Protein AF-A0A843G892-F1 (afdb_monomer_lite)

Radius of gyration: 15.19 Å; chains: 1; bounding box: 37×30×35 Å

Secondary structure (DSSP, 8-state):
---TTSTTHHHHHHHHHHHHHHHHTSS-HHHHHHHHHHHHHHHHHTSS--HHHHHHHHHHHHHHHH-SS------HHHHHHHHHHHHH-

Structure (mmCIF, N/CA/C/O backbone):
data_AF-A0A843G892-F1
#
_entry.id   AF-A0A843G892-F1
#
loop_
_atom_site.group_PDB
_atom_site.id
_atom_site.type_symbol
_atom_site.label_atom_id
_atom_site.label_alt_id
_atom_site.label_comp_id
_atom_site.label_asym_id
_atom_site.label_entity_id
_atom_site.label_seq_id
_atom_site.pdbx_PDB_ins_code
_atom_site.Cartn_x
_atom_site.Cartn_y
_atom_site.Cartn_z
_atom_site.occupancy
_atom_site.B_iso_or_equiv
_atom_site.auth_seq_id
_atom_site.auth_comp_id
_atom_site.auth_asym_id
_atom_site.auth_atom_id
_atom_site.pdbx_PDB_model_num
ATOM 1 N N . MET A 1 1 ? 11.453 -16.061 -12.396 1.00 82.12 1 MET A N 1
ATOM 2 C CA . MET A 1 1 ? 11.849 -15.644 -11.033 1.00 82.12 1 MET A CA 1
ATOM 3 C C . MET A 1 1 ? 12.705 -14.391 -11.151 1.00 82.12 1 MET A C 1
ATOM 5 O O . MET A 1 1 ? 13.615 -14.390 -11.970 1.00 82.12 1 MET A O 1
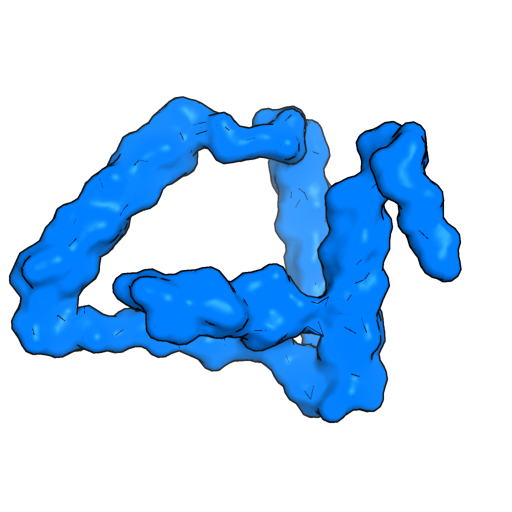ATOM 9 N N . ILE A 1 2 ? 12.383 -13.321 -10.418 1.00 91.25 2 ILE A N 1
ATOM 10 C CA . ILE A 1 2 ? 13.128 -12.050 -10.465 1.00 91.25 2 ILE A CA 1
ATOM 11 C C . ILE A 1 2 ? 14.302 -12.148 -9.472 1.00 91.25 2 ILE A C 1
ATOM 13 O O . ILE A 1 2 ? 14.058 -12.477 -8.310 1.00 91.25 2 ILE A O 1
ATOM 17 N N . PRO A 1 3 ? 15.561 -11.885 -9.870 1.00 94.88 3 PRO A N 1
ATOM 18 C CA . PRO A 1 3 ? 16.695 -11.931 -8.947 1.00 94.88 3 PRO A CA 1
ATOM 19 C C . PRO A 1 3 ? 16.562 -10.902 -7.817 1.00 94.88 3 PRO A C 1
ATOM 21 O O . PRO A 1 3 ? 16.279 -9.735 -8.083 1.00 94.88 3 PRO A O 1
ATOM 24 N N . LYS A 1 4 ? 16.843 -11.293 -6.565 1.00 94.50 4 LYS A N 1
ATOM 25 C CA . LYS A 1 4 ? 16.819 -10.368 -5.407 1.00 94.50 4 LYS A CA 1
ATOM 26 C C . LYS A 1 4 ? 17.823 -9.215 -5.528 1.00 94.50 4 LYS A C 1
ATOM 28 O O . LYS A 1 4 ? 17.624 -8.166 -4.933 1.00 94.50 4 LYS A O 1
ATOM 33 N N . THR A 1 5 ? 18.884 -9.408 -6.308 1.00 96.62 5 THR A N 1
ATOM 34 C CA . THR A 1 5 ? 19.905 -8.395 -6.610 1.00 96.62 5 THR A CA 1
ATOM 35 C C . THR A 1 5 ? 19.454 -7.372 -7.653 1.00 96.62 5 THR A C 1
ATOM 37 O O . THR A 1 5 ? 20.161 -6.399 -7.898 1.00 96.62 5 THR A O 1
ATOM 40 N N . HIS A 1 6 ? 18.298 -7.572 -8.294 1.00 96.75 6 HIS A N 1
ATOM 41 C CA . HIS A 1 6 ? 17.815 -6.674 -9.332 1.00 96.75 6 HIS A CA 1
ATOM 42 C C . HIS A 1 6 ? 17.418 -5.311 -8.732 1.00 96.75 6 HIS A C 1
ATOM 44 O O . HIS A 1 6 ? 16.641 -5.277 -7.775 1.00 96.75 6 HIS A O 1
ATOM 50 N N . PRO A 1 7 ? 17.836 -4.172 -9.319 1.00 95.69 7 PRO A N 1
ATOM 51 C CA . PRO A 1 7 ? 17.565 -2.841 -8.758 1.00 95.69 7 PRO A CA 1
ATOM 52 C C . PRO A 1 7 ? 16.066 -2.518 -8.649 1.00 95.69 7 PRO A C 1
ATOM 54 O O . PRO A 1 7 ? 15.643 -1.756 -7.790 1.00 95.69 7 PRO A O 1
ATOM 57 N N . ARG A 1 8 ? 15.240 -3.140 -9.498 1.00 96.50 8 ARG A N 1
ATOM 58 C CA . ARG A 1 8 ? 13.769 -3.013 -9.503 1.00 96.50 8 ARG A CA 1
ATOM 59 C C . ARG A 1 8 ? 13.036 -4.191 -8.857 1.00 96.50 8 ARG A C 1
ATOM 61 O O . ARG A 1 8 ? 11.856 -4.381 -9.134 1.00 96.50 8 ARG A O 1
ATOM 68 N N . TYR A 1 9 ? 13.721 -5.016 -8.060 1.00 96.88 9 TYR A N 1
ATOM 69 C CA . TYR A 1 9 ? 13.161 -6.265 -7.527 1.00 96.88 9 TYR A CA 1
ATOM 70 C C . TYR A 1 9 ? 11.777 -6.074 -6.890 1.00 96.88 9 TYR A C 1
ATOM 72 O O . TYR A 1 9 ? 10.848 -6.791 -7.247 1.00 96.88 9 TYR A O 1
ATOM 80 N N . LYS A 1 10 ? 11.619 -5.070 -6.015 1.00 95.50 10 LYS A N 1
ATOM 81 C CA . LYS A 1 10 ? 10.351 -4.800 -5.317 1.00 95.50 10 LYS A CA 1
ATOM 82 C C . LYS A 1 10 ? 9.208 -4.465 -6.283 1.00 95.50 10 LYS A C 1
ATOM 84 O O . LYS A 1 10 ? 8.196 -5.151 -6.261 1.00 95.50 10 LYS A O 1
ATOM 89 N N . SER A 1 11 ? 9.387 -3.477 -7.166 1.00 97.00 11 SER A N 1
ATOM 90 C CA . SER A 1 11 ? 8.364 -3.090 -8.159 1.00 97.00 11 SER A CA 1
ATOM 91 C C . SER A 1 11 ? 7.973 -4.274 -9.054 1.00 97.00 11 SER A C 1
ATOM 93 O O . SER A 1 11 ? 6.790 -4.563 -9.222 1.00 97.00 11 SER A O 1
ATOM 95 N N . LEU A 1 12 ? 8.948 -5.046 -9.546 1.00 97.62 12 LEU A N 1
ATOM 96 C CA . LEU A 1 12 ? 8.665 -6.213 -10.386 1.00 97.62 12 LEU A CA 1
ATOM 97 C C . LEU A 1 12 ? 7.949 -7.340 -9.624 1.00 97.62 12 LEU A C 1
ATOM 99 O O . LEU A 1 12 ? 7.080 -7.996 -10.193 1.00 97.62 12 LEU A O 1
ATOM 103 N N . LEU A 1 13 ? 8.290 -7.557 -8.350 1.00 97.31 13 LEU A N 1
ATOM 104 C CA . LEU A 1 13 ? 7.631 -8.549 -7.500 1.00 97.31 13 LEU A CA 1
ATOM 105 C C . LEU A 1 13 ? 6.150 -8.203 -7.288 1.00 97.31 13 LEU A C 1
ATOM 107 O O . LEU A 1 13 ? 5.298 -9.080 -7.409 1.00 97.31 13 LEU A O 1
ATOM 111 N N . LEU A 1 14 ? 5.836 -6.935 -7.004 1.00 97.19 14 LEU A N 1
ATOM 112 C CA . LEU A 1 14 ? 4.454 -6.486 -6.793 1.00 97.19 14 LEU A CA 1
ATOM 113 C C . LEU A 1 14 ? 3.624 -6.570 -8.082 1.00 97.19 14 LEU A C 1
ATOM 115 O O . LEU A 1 14 ? 2.482 -7.030 -8.041 1.00 97.19 14 LEU A O 1
ATOM 119 N N . ARG A 1 15 ? 4.212 -6.237 -9.240 1.00 97.50 15 ARG A N 1
ATOM 120 C CA . ARG A 1 15 ? 3.565 -6.450 -10.547 1.00 97.50 15 ARG A CA 1
ATOM 121 C C . ARG A 1 15 ? 3.221 -7.915 -10.790 1.00 97.50 15 ARG A C 1
ATOM 123 O O . ARG A 1 15 ? 2.141 -8.210 -11.299 1.00 97.50 15 ARG A O 1
ATOM 130 N N . ASP A 1 16 ? 4.124 -8.830 -10.437 1.00 96.88 16 ASP A N 1
ATOM 131 C CA . ASP A 1 16 ? 3.877 -10.264 -10.606 1.00 96.88 16 ASP A CA 1
ATOM 132 C C . ASP A 1 16 ? 2.757 -10.754 -9.675 1.00 96.88 16 ASP A C 1
ATOM 134 O O . ASP A 1 16 ? 1.876 -11.482 -10.131 1.00 96.88 16 ASP A O 1
ATOM 138 N N . LYS A 1 17 ? 2.700 -10.267 -8.424 1.00 96.81 17 LYS A N 1
ATOM 139 C CA . LYS A 1 17 ? 1.573 -10.533 -7.510 1.00 96.81 17 LYS A CA 1
ATOM 140 C C . LYS A 1 17 ? 0.231 -10.097 -8.111 1.00 96.81 17 LYS A C 1
ATOM 142 O O . LYS A 1 17 ? -0.696 -10.898 -8.165 1.00 96.81 17 LYS A O 1
ATOM 147 N N . VAL A 1 18 ? 0.133 -8.866 -8.620 1.00 97.62 18 VAL A N 1
ATOM 148 C CA . VAL A 1 18 ? -1.106 -8.339 -9.232 1.00 97.62 18 VAL A CA 1
ATOM 149 C C . VAL A 1 18 ? -1.506 -9.134 -10.476 1.00 97.62 18 VAL A C 1
ATOM 151 O O . VAL A 1 18 ? -2.680 -9.448 -10.670 1.00 97.62 18 VAL A O 1
ATOM 154 N N . LYS A 1 19 ? -0.531 -9.512 -11.307 1.00 97.19 19 LYS A N 1
ATOM 155 C CA . LYS A 1 19 ? -0.763 -10.362 -12.479 1.00 97.19 19 LYS A CA 1
ATOM 156 C C . LYS A 1 19 ? -1.284 -11.748 -12.089 1.00 97.19 19 LYS A C 1
ATOM 158 O O . LYS A 1 19 ? -2.160 -12.273 -12.774 1.00 97.19 19 LYS A O 1
ATOM 163 N N . ASN A 1 20 ? -0.734 -12.356 -11.040 1.00 97.12 20 ASN A N 1
ATOM 164 C CA . ASN A 1 20 ? -1.172 -13.671 -10.572 1.00 97.12 20 ASN A CA 1
ATOM 165 C C . ASN A 1 20 ? -2.566 -13.589 -9.941 1.00 97.12 20 ASN A C 1
ATOM 167 O O . ASN A 1 20 ? -3.426 -14.378 -10.310 1.00 97.12 20 ASN A O 1
ATOM 171 N N . ALA A 1 21 ? -2.846 -12.547 -9.158 1.00 97.56 21 ALA A N 1
ATOM 172 C CA . ALA A 1 21 ? -4.177 -12.279 -8.620 1.00 97.56 21 ALA A CA 1
ATOM 173 C C . ALA A 1 21 ? -5.262 -12.158 -9.701 1.00 97.56 21 ALA A C 1
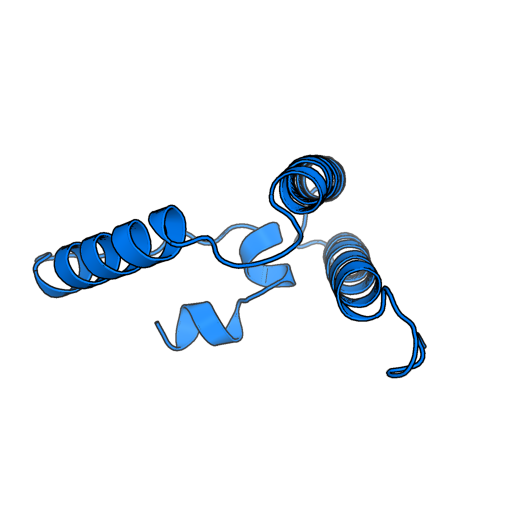ATOM 175 O O . ALA A 1 21 ? -6.364 -12.686 -9.552 1.00 97.56 21 ALA A O 1
ATOM 176 N N . PHE A 1 22 ? -4.948 -11.492 -10.820 1.00 97.50 22 PHE A N 1
ATOM 177 C CA . PHE A 1 22 ? -5.856 -11.424 -11.966 1.00 97.50 22 PHE A CA 1
ATOM 178 C C . PHE A 1 22 ? -6.134 -12.816 -12.549 1.00 97.50 22 PHE A C 1
ATOM 180 O O . PHE A 1 22 ? -7.282 -13.162 -12.815 1.00 97.50 22 PHE A O 1
ATOM 187 N N . LYS A 1 23 ? -5.094 -13.643 -12.712 1.00 97.38 23 LYS A N 1
ATOM 188 C CA . LYS A 1 23 ? -5.237 -15.019 -13.219 1.00 97.38 23 LYS A CA 1
ATOM 189 C C . LYS A 1 23 ? -6.009 -15.930 -12.267 1.00 97.38 23 LYS A C 1
ATOM 191 O O . LYS A 1 23 ? -6.694 -16.834 -12.730 1.00 97.38 23 LYS A O 1
ATOM 196 N N . GLU A 1 24 ? -5.876 -15.703 -10.967 1.00 97.19 24 GLU A N 1
ATOM 197 C CA . GLU A 1 24 ? -6.582 -16.435 -9.913 1.00 97.19 24 GLU A CA 1
ATOM 198 C C . GLU A 1 24 ? -8.033 -15.953 -9.733 1.00 97.19 24 GLU A C 1
ATOM 200 O O . GLU A 1 24 ? -8.814 -16.587 -9.029 1.00 97.19 24 GLU A O 1
ATOM 205 N N . GLY A 1 25 ? -8.427 -14.871 -10.415 1.00 96.44 25 GLY A N 1
ATOM 206 C CA . GLY A 1 25 ? -9.822 -14.461 -10.581 1.00 96.44 25 GLY A CA 1
ATOM 207 C C . GLY A 1 25 ? -10.378 -13.546 -9.491 1.00 96.44 25 GLY A C 1
ATOM 208 O O . GLY A 1 25 ? -11.539 -13.152 -9.578 1.00 96.44 25 GLY A O 1
ATOM 209 N N . TYR A 1 26 ? -9.578 -13.164 -8.492 1.00 94.56 26 TYR A N 1
ATOM 210 C CA . TYR A 1 26 ? -10.022 -12.266 -7.415 1.00 94.56 26 TYR A CA 1
ATOM 211 C C . TYR A 1 26 ? -9.625 -10.796 -7.629 1.00 94.56 26 TYR A C 1
ATOM 213 O O . TYR A 1 26 ? -9.959 -9.934 -6.814 1.00 94.56 26 TYR A O 1
ATOM 221 N N . LEU A 1 27 ? -8.941 -10.483 -8.734 1.00 96.25 27 LEU A N 1
ATOM 222 C CA . LEU A 1 27 ? -8.618 -9.119 -9.149 1.00 96.25 27 LEU A CA 1
ATOM 223 C C . LEU A 1 27 ? -9.217 -8.835 -10.531 1.00 96.25 27 LEU A C 1
ATOM 225 O O . LEU A 1 27 ? -9.038 -9.610 -11.463 1.00 96.25 27 LEU A O 1
ATOM 229 N N . ALA A 1 28 ? -9.923 -7.711 -10.664 1.00 95.25 28 ALA A N 1
ATOM 230 C CA . ALA A 1 28 ? -10.500 -7.273 -11.934 1.00 95.25 28 ALA A CA 1
ATOM 231 C C . ALA A 1 28 ? -9.421 -6.758 -12.902 1.00 95.25 28 ALA A C 1
ATOM 233 O O . ALA A 1 28 ? -8.371 -6.275 -12.477 1.00 95.25 28 ALA A O 1
ATOM 234 N N . ASP A 1 29 ? -9.701 -6.770 -14.206 1.00 93.62 29 ASP A N 1
ATOM 235 C CA . ASP A 1 29 ? -8.794 -6.257 -15.246 1.00 93.62 29 ASP A CA 1
ATOM 236 C C . ASP A 1 29 ? -8.336 -4.808 -14.974 1.00 93.62 29 ASP A C 1
ATOM 238 O O . ASP A 1 29 ? -7.146 -4.480 -15.018 1.00 93.62 29 ASP A O 1
ATOM 242 N N . SER A 1 30 ? -9.281 -3.959 -14.575 1.00 95.94 30 SER A N 1
ATOM 243 C CA . SER A 1 30 ? -9.092 -2.565 -14.191 1.00 95.94 30 SER A CA 1
ATOM 244 C C . SER A 1 30 ? -8.206 -2.406 -12.953 1.00 95.94 30 SER A C 1
ATOM 246 O O . SER A 1 30 ? -7.549 -1.370 -12.808 1.00 95.94 30 SER A O 1
ATOM 248 N N . GLY A 1 31 ? -8.110 -3.435 -12.106 1.00 95.06 31 GLY A N 1
ATOM 249 C CA . GLY A 1 31 ? -7.210 -3.489 -10.954 1.00 95.06 31 GLY A CA 1
ATOM 250 C C . GLY A 1 31 ? -5.734 -3.516 -11.355 1.00 95.06 31 GLY A C 1
ATOM 251 O O . GLY A 1 31 ? -4.899 -2.898 -10.686 1.00 95.06 31 GLY A O 1
ATOM 252 N N . MET A 1 32 ? -5.401 -4.135 -12.494 1.00 96.38 32 MET A N 1
ATOM 253 C CA . MET A 1 32 ? -4.035 -4.109 -13.034 1.00 96.38 32 MET A CA 1
ATOM 254 C C . MET A 1 32 ? -3.669 -2.708 -13.536 1.00 96.38 32 MET A C 1
ATOM 256 O O . MET A 1 32 ? -2.583 -2.201 -13.254 1.00 96.38 32 MET A O 1
ATOM 260 N N . ILE A 1 33 ? -4.604 -2.046 -14.226 1.00 97.56 33 ILE A N 1
ATOM 261 C CA . ILE A 1 33 ? -4.432 -0.663 -14.697 1.00 97.56 33 ILE A CA 1
ATOM 262 C C . ILE A 1 33 ? -4.285 0.280 -13.496 1.00 97.56 33 ILE A C 1
ATOM 264 O O . ILE A 1 33 ? -3.430 1.167 -13.495 1.00 97.56 33 ILE A O 1
ATOM 268 N N . ALA A 1 34 ? -5.092 0.078 -12.450 1.00 97.88 34 ALA A N 1
ATOM 269 C CA . ALA A 1 34 ? -5.014 0.854 -11.219 1.00 97.88 34 ALA A CA 1
ATOM 270 C C . ALA A 1 34 ? -3.650 0.726 -10.528 1.00 97.88 34 ALA A C 1
ATOM 272 O O . ALA A 1 34 ? -3.110 1.740 -10.085 1.00 97.88 34 ALA A O 1
ATOM 273 N N . HIS A 1 35 ? -3.057 -0.472 -10.509 1.00 98.06 35 HIS A N 1
ATOM 274 C CA . HIS A 1 35 ? -1.711 -0.669 -9.971 1.00 98.06 35 HIS A CA 1
ATOM 275 C C . HIS A 1 35 ? -0.658 0.149 -10.734 1.00 98.06 35 HIS A C 1
ATOM 277 O O . HIS A 1 35 ? 0.116 0.870 -10.110 1.00 98.06 35 HIS A O 1
ATOM 283 N N . GLY A 1 36 ? -0.686 0.134 -12.072 1.00 97.88 36 GLY A N 1
ATOM 284 C CA . GLY A 1 36 ? 0.244 0.927 -12.888 1.00 97.88 36 GLY A CA 1
ATOM 285 C C . GLY A 1 36 ? 0.114 2.445 -12.677 1.00 97.88 36 GLY A C 1
ATOM 286 O O . GLY A 1 36 ? 1.118 3.165 -12.667 1.00 97.88 36 GLY A O 1
ATOM 287 N N . ARG A 1 37 ? -1.108 2.948 -12.434 1.00 98.38 37 ARG A N 1
ATOM 288 C CA . ARG A 1 37 ? -1.311 4.353 -12.025 1.00 98.38 37 ARG A CA 1
ATOM 289 C C . ARG A 1 37 ? -0.663 4.640 -10.670 1.00 98.38 37 ARG A C 1
ATOM 291 O O . ARG A 1 37 ? -0.014 5.671 -10.526 1.00 98.38 37 ARG A O 1
ATOM 298 N N . GLY A 1 38 ? -0.809 3.729 -9.708 1.00 98.06 38 GLY A N 1
ATOM 299 C CA . GLY A 1 38 ? -0.159 3.826 -8.399 1.00 98.06 38 GLY A CA 1
ATOM 300 C C . GLY A 1 38 ? 1.364 3.870 -8.509 1.00 98.06 38 GLY A C 1
ATOM 301 O O . GLY A 1 38 ? 1.983 4.779 -7.963 1.00 98.06 38 GLY A O 1
ATOM 302 N N . GLU A 1 39 ? 1.959 2.968 -9.295 1.00 98.19 39 GLU A N 1
ATOM 303 C CA . GLU A 1 39 ? 3.407 2.964 -9.534 1.00 98.19 39 GLU A CA 1
ATOM 304 C C . GLU A 1 39 ? 3.899 4.287 -10.125 1.00 98.19 39 GLU A C 1
ATOM 306 O O . GLU A 1 39 ? 4.949 4.774 -9.726 1.00 98.19 39 GLU A O 1
ATOM 311 N N . THR A 1 40 ? 3.136 4.907 -11.033 1.00 98.50 40 THR A N 1
ATOM 312 C CA . THR A 1 40 ? 3.501 6.215 -11.606 1.00 98.50 40 THR A CA 1
ATOM 313 C C . THR A 1 40 ? 3.688 7.275 -10.517 1.00 98.50 40 THR A C 1
ATOM 315 O O . THR A 1 40 ? 4.672 8.011 -10.546 1.00 98.50 40 THR A O 1
ATOM 318 N N . PHE A 1 41 ? 2.789 7.337 -9.531 1.00 98.44 41 PHE A N 1
ATOM 319 C CA . PHE A 1 41 ? 2.955 8.243 -8.392 1.00 98.44 41 PHE A CA 1
ATOM 320 C C . PHE A 1 41 ? 4.081 7.806 -7.457 1.00 98.44 41 PHE A C 1
ATOM 322 O O . PHE A 1 41 ? 4.798 8.668 -6.954 1.00 98.44 41 PHE A O 1
ATOM 329 N N . ASP A 1 42 ? 4.277 6.501 -7.270 1.00 98.19 42 ASP A N 1
ATOM 330 C CA . ASP A 1 42 ? 5.364 5.962 -6.449 1.00 98.19 42 ASP A CA 1
ATOM 331 C C . ASP A 1 42 ? 6.744 6.391 -6.989 1.00 98.19 42 ASP A C 1
ATOM 333 O O . ASP A 1 42 ? 7.595 6.873 -6.238 1.00 98.19 42 ASP A O 1
ATOM 337 N N . TYR A 1 43 ? 6.924 6.365 -8.316 1.00 97.75 43 TYR A N 1
ATOM 338 C CA . TYR A 1 43 ? 8.105 6.927 -8.983 1.00 97.75 43 TYR A CA 1
ATOM 339 C C . TYR A 1 43 ? 8.291 8.422 -8.684 1.00 97.75 43 TYR A C 1
ATOM 341 O O . TYR A 1 43 ? 9.413 8.857 -8.423 1.00 97.75 43 TYR A O 1
ATOM 349 N N . LEU A 1 44 ? 7.213 9.214 -8.702 1.00 98.25 44 LEU A N 1
ATOM 350 C CA . LEU A 1 44 ? 7.276 10.659 -8.448 1.00 98.25 44 LEU A CA 1
ATOM 351 C C . LEU A 1 44 ? 7.652 10.990 -6.996 1.00 98.25 44 LEU A C 1
ATOM 353 O O . LEU A 1 44 ? 8.331 11.989 -6.760 1.00 98.25 44 LEU A O 1
ATOM 357 N N . ILE A 1 45 ? 7.240 10.165 -6.028 1.00 97.31 45 ILE A N 1
ATOM 358 C CA . ILE A 1 45 ? 7.557 10.364 -4.600 1.00 97.31 45 ILE A CA 1
ATOM 359 C C . ILE A 1 45 ? 8.856 9.666 -4.160 1.00 97.31 45 ILE A C 1
ATOM 361 O O . ILE A 1 45 ? 9.282 9.812 -3.010 1.00 97.31 45 ILE A O 1
ATOM 365 N N . GLY A 1 46 ? 9.516 8.952 -5.076 1.00 97.44 46 GLY A N 1
ATOM 366 C CA . GLY A 1 46 ? 10.809 8.309 -4.851 1.00 97.44 46 GLY A CA 1
ATOM 367 C C . GLY A 1 46 ? 10.730 6.945 -4.166 1.00 97.44 46 GLY A C 1
ATOM 368 O O . GLY A 1 46 ? 11.677 6.581 -3.468 1.00 97.44 46 GLY A O 1
ATOM 369 N N . GLU A 1 47 ? 9.626 6.215 -4.348 1.00 97.62 47 GLU A N 1
ATOM 370 C CA . GLU A 1 47 ? 9.444 4.813 -3.930 1.00 97.62 47 GLU A CA 1
ATOM 371 C C . GLU A 1 47 ? 9.741 4.569 -2.446 1.00 97.62 47 GLU A C 1
ATOM 373 O O . GLU A 1 47 ? 10.417 3.612 -2.049 1.00 97.62 47 GLU A O 1
ATOM 378 N N . LYS A 1 48 ? 9.264 5.490 -1.607 1.00 97.19 48 LYS A N 1
ATOM 379 C CA . LYS A 1 48 ? 9.480 5.483 -0.162 1.00 97.19 48 LYS A CA 1
ATOM 380 C C . LYS A 1 48 ? 8.294 6.085 0.576 1.00 97.19 48 LYS A C 1
ATOM 382 O O . LYS A 1 48 ? 7.607 6.972 0.070 1.00 97.19 48 LYS A O 1
ATOM 387 N N . THR A 1 49 ? 8.123 5.679 1.828 1.00 98.19 49 THR A N 1
ATOM 388 C CA . THR A 1 49 ? 7.208 6.357 2.749 1.00 98.19 49 THR A CA 1
ATOM 389 C C . THR A 1 49 ? 7.723 7.767 3.024 1.00 98.19 49 THR A C 1
ATOM 391 O O . THR A 1 49 ? 8.847 7.948 3.491 1.00 98.19 49 THR A O 1
ATOM 394 N N . THR A 1 50 ? 6.913 8.777 2.714 1.00 98.31 50 THR A N 1
ATOM 395 C CA . THR A 1 50 ? 7.239 10.181 2.991 1.00 98.31 50 THR A CA 1
ATOM 396 C C . THR A 1 50 ? 6.908 10.541 4.440 1.00 98.31 50 THR A C 1
ATOM 398 O O . THR A 1 50 ? 6.075 9.897 5.076 1.00 98.31 50 THR A O 1
ATOM 401 N N . GLU A 1 51 ? 7.503 11.615 4.964 1.00 98.19 51 GLU A N 1
ATOM 402 C CA . GLU A 1 51 ? 7.193 12.103 6.319 1.00 98.19 51 GLU A CA 1
ATOM 403 C C . GLU A 1 51 ? 5.712 12.471 6.483 1.00 98.19 51 GLU A C 1
ATOM 405 O O . GLU A 1 51 ? 5.103 12.200 7.516 1.00 98.19 51 GLU A O 1
ATOM 410 N N . THR A 1 52 ? 5.102 13.043 5.443 1.00 98.31 52 THR A N 1
ATOM 411 C CA . THR A 1 52 ? 3.668 13.352 5.439 1.00 98.31 52 THR A CA 1
ATOM 412 C C . THR A 1 52 ? 2.826 12.079 5.503 1.00 98.31 52 THR A C 1
ATOM 414 O O . THR A 1 52 ? 1.870 12.029 6.275 1.00 98.31 52 THR A O 1
ATOM 417 N N . ALA A 1 53 ? 3.195 11.036 4.748 1.00 98.44 53 ALA A N 1
ATOM 418 C CA . ALA A 1 53 ? 2.510 9.746 4.805 1.00 98.44 53 ALA A CA 1
ATOM 419 C C . ALA A 1 53 ? 2.638 9.104 6.195 1.00 98.44 53 ALA A C 1
ATOM 421 O O . ALA A 1 53 ? 1.644 8.634 6.738 1.00 98.44 53 ALA A O 1
ATOM 422 N N . LYS A 1 54 ? 3.824 9.165 6.814 1.00 98.56 54 LYS A N 1
ATOM 423 C CA . LYS A 1 54 ? 4.051 8.635 8.166 1.00 98.56 54 LYS A CA 1
ATOM 424 C C . LYS A 1 54 ? 3.159 9.311 9.215 1.00 98.56 54 LYS A C 1
ATOM 426 O O . LYS A 1 54 ? 2.500 8.619 9.985 1.00 98.56 54 LYS A O 1
ATOM 431 N N . LYS A 1 55 ? 3.071 10.645 9.198 1.00 98.75 55 LYS A N 1
ATOM 432 C CA . LYS A 1 55 ? 2.181 11.400 10.101 1.00 98.75 55 LYS A CA 1
ATOM 433 C C . LYS A 1 55 ? 0.705 11.053 9.891 1.00 98.75 55 LYS A C 1
ATOM 435 O O . LYS A 1 55 ? -0.047 10.946 10.855 1.00 98.75 55 LYS A O 1
ATOM 440 N N . ALA A 1 56 ? 0.287 10.863 8.639 1.00 98.69 56 ALA A N 1
ATOM 441 C CA . ALA A 1 56 ? -1.075 10.439 8.334 1.00 98.69 56 ALA A CA 1
ATOM 442 C C . ALA A 1 56 ? -1.363 9.019 8.855 1.00 98.69 56 ALA A C 1
ATOM 444 O O . ALA A 1 56 ? -2.440 8.789 9.399 1.00 98.69 56 ALA A O 1
ATOM 445 N N . CYS A 1 57 ? -0.401 8.094 8.756 1.00 98.44 57 CYS A N 1
ATOM 446 C CA . CYS A 1 57 ? -0.512 6.757 9.344 1.00 98.44 57 CYS A CA 1
ATOM 447 C C . CYS A 1 57 ? -0.686 6.810 10.868 1.00 98.44 57 CYS A C 1
ATOM 449 O O . CYS A 1 57 ? -1.578 6.149 11.389 1.00 98.44 57 CYS A O 1
ATOM 451 N N . GLU A 1 58 ? 0.107 7.617 11.581 1.00 98.62 58 GLU A N 1
ATOM 452 C CA . GLU A 1 58 ? -0.018 7.781 13.041 1.00 98.62 58 GLU A CA 1
ATOM 453 C C . GLU A 1 58 ? -1.420 8.278 13.440 1.00 98.62 58 GLU A C 1
ATOM 455 O O . GLU A 1 58 ? -2.045 7.730 14.350 1.00 98.62 58 GLU A O 1
ATOM 460 N N . ALA A 1 59 ? -1.956 9.262 12.709 1.00 98.75 59 ALA A N 1
ATOM 461 C CA . ALA A 1 59 ? -3.313 9.761 12.929 1.00 98.75 59 ALA A CA 1
ATOM 462 C C . ALA A 1 59 ? -4.394 8.713 12.601 1.00 98.75 59 ALA A C 1
ATOM 464 O O . ALA A 1 59 ? -5.376 8.591 13.337 1.00 98.75 59 ALA A O 1
ATOM 465 N N . ALA A 1 60 ? -4.223 7.940 11.523 1.00 98.38 60 ALA A N 1
ATOM 466 C CA . ALA A 1 60 ? -5.149 6.872 11.151 1.00 98.38 60 ALA A CA 1
ATOM 467 C C . ALA A 1 60 ? -5.195 5.763 12.214 1.00 98.38 60 ALA A C 1
ATOM 469 O O . ALA A 1 60 ? -6.283 5.349 12.603 1.00 98.38 60 ALA A O 1
ATOM 470 N N . VAL A 1 61 ? -4.039 5.348 12.746 1.00 98.25 61 VAL A N 1
ATOM 471 C CA . VAL A 1 61 ? -3.960 4.358 13.833 1.00 98.25 61 VAL A CA 1
ATOM 472 C C . VAL A 1 61 ? -4.674 4.868 15.083 1.00 98.25 61 VAL A C 1
ATOM 474 O O . VAL A 1 61 ? -5.511 4.159 15.634 1.00 98.25 61 VAL A O 1
ATOM 477 N N . ALA A 1 62 ? -4.421 6.113 15.498 1.00 98.62 62 ALA A N 1
ATOM 478 C CA . ALA A 1 62 ? -5.132 6.706 16.631 1.00 98.62 62 ALA A CA 1
ATOM 479 C C . ALA A 1 62 ? -6.654 6.748 16.400 1.00 98.62 62 ALA A C 1
ATOM 481 O O . ALA A 1 62 ? -7.427 6.461 17.309 1.00 98.62 62 ALA A O 1
ATOM 482 N N . THR A 1 63 ? -7.084 7.054 15.173 1.00 98.44 63 THR A N 1
ATOM 483 C CA . THR A 1 63 ? -8.507 7.080 14.798 1.00 98.44 63 THR A CA 1
ATOM 484 C C . THR A 1 63 ? -9.142 5.693 14.893 1.00 98.44 63 THR A C 1
ATOM 486 O O . THR A 1 63 ? -10.232 5.568 15.442 1.00 98.44 63 THR A O 1
ATOM 489 N N . ILE A 1 64 ? -8.461 4.654 14.400 1.00 98.06 64 ILE A N 1
ATOM 490 C CA . ILE A 1 64 ? -8.936 3.263 14.469 1.00 98.06 64 ILE A CA 1
ATOM 491 C C . ILE A 1 64 ? -9.025 2.797 15.928 1.00 98.06 64 ILE A C 1
ATOM 493 O O . ILE A 1 64 ? -10.045 2.237 16.316 1.00 98.06 64 ILE A O 1
ATOM 497 N N . LEU A 1 65 ? -8.007 3.082 16.750 1.00 98.19 65 LEU A N 1
ATOM 498 C CA . LEU A 1 65 ? -7.969 2.691 18.168 1.00 98.19 65 LEU A CA 1
ATOM 499 C C . LEU A 1 65 ? -9.059 3.353 19.022 1.00 98.19 65 LEU A C 1
ATOM 501 O O . LEU A 1 65 ? -9.461 2.795 20.039 1.00 98.19 65 LEU A O 1
ATOM 505 N N . LEU A 1 66 ? -9.505 4.551 18.640 1.00 98.50 66 LEU A N 1
ATOM 506 C CA . LEU A 1 66 ? -10.540 5.301 19.356 1.00 98.50 66 LEU A CA 1
ATOM 507 C C . LEU A 1 66 ? -11.956 5.045 18.821 1.00 98.50 66 LEU A C 1
ATOM 509 O O . LEU A 1 66 ? -12.920 5.540 19.405 1.00 98.50 66 LEU A O 1
ATOM 513 N N . ALA A 1 67 ? -12.102 4.318 17.713 1.00 98.44 67 ALA A N 1
ATOM 514 C CA . ALA A 1 67 ? -13.402 4.047 17.117 1.00 98.44 67 ALA A CA 1
ATOM 515 C C . ALA A 1 67 ? -14.155 2.955 17.890 1.00 98.44 67 ALA A C 1
ATOM 517 O O . ALA A 1 67 ? -13.581 1.947 18.288 1.00 98.44 67 ALA A O 1
ATOM 518 N N . GLU A 1 68 ? -15.472 3.113 18.038 1.00 98.62 68 GLU A N 1
ATOM 519 C CA . GLU A 1 68 ? -16.315 2.089 18.676 1.00 98.62 68 GLU A CA 1
ATOM 520 C C . GLU A 1 68 ? -16.517 0.858 17.782 1.00 98.62 68 GLU A C 1
ATOM 522 O O . GLU A 1 68 ? -16.606 -0.263 18.270 1.00 98.62 68 GLU A O 1
ATOM 527 N N . ASN A 1 69 ? -16.602 1.065 16.464 1.00 98.00 69 ASN A N 1
ATOM 528 C CA . ASN A 1 69 ? -16.870 0.016 15.478 1.00 98.00 69 ASN A CA 1
ATOM 529 C C . ASN A 1 69 ? -15.961 0.191 14.245 1.00 98.00 69 ASN A C 1
ATOM 531 O O . ASN A 1 69 ? -16.453 0.551 13.170 1.00 98.00 69 ASN A O 1
ATOM 535 N N . PRO A 1 70 ? -14.630 0.024 14.381 1.00 97.81 70 PRO A N 1
ATOM 536 C CA . PRO A 1 70 ? -13.715 0.143 13.253 1.00 97.81 70 PRO A CA 1
ATOM 537 C C . PRO A 1 70 ? -13.948 -0.991 12.247 1.00 97.81 70 PRO A C 1
ATOM 539 O O . PRO A 1 70 ? -14.103 -2.152 12.620 1.00 97.81 70 PRO A O 1
ATOM 542 N N . VAL A 1 71 ? -13.950 -0.655 10.957 1.00 97.56 71 VAL A N 1
ATOM 543 C CA . VAL A 1 71 ? -14.087 -1.625 9.862 1.00 97.56 71 VAL A CA 1
ATOM 544 C C . VAL A 1 71 ? -13.033 -1.330 8.802 1.00 97.56 71 VAL A C 1
ATOM 546 O O . VAL A 1 71 ? -12.923 -0.198 8.328 1.00 97.56 71 VAL A O 1
ATOM 549 N N . LEU A 1 72 ? -12.287 -2.360 8.399 1.00 97.00 72 LEU A N 1
ATOM 550 C CA . LEU A 1 72 ? -11.316 -2.292 7.309 1.00 97.00 72 LEU A CA 1
ATOM 551 C C . LEU A 1 72 ? -11.926 -2.877 6.032 1.00 97.00 72 LEU A C 1
ATOM 553 O O . LEU A 1 72 ? -12.425 -4.000 6.016 1.00 97.00 72 LEU A O 1
ATOM 557 N N . SER A 1 73 ? -11.896 -2.102 4.948 1.00 96.94 73 SER A N 1
ATOM 558 C CA . SER A 1 73 ? -12.397 -2.536 3.642 1.00 96.94 73 SER A CA 1
ATOM 559 C C . SER A 1 73 ? 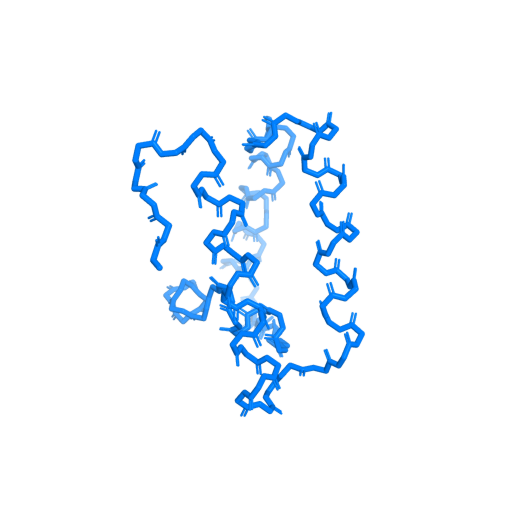-11.296 -3.213 2.830 1.00 96.94 73 SER A C 1
ATOM 561 O O . SER A 1 73 ? -10.167 -2.722 2.764 1.00 96.94 73 SER A O 1
ATOM 563 N N . VAL A 1 74 ? -11.641 -4.318 2.167 1.00 97.62 74 VAL A N 1
ATOM 564 C CA . VAL A 1 74 ? -10.712 -5.126 1.369 1.00 97.62 74 VAL A CA 1
ATOM 565 C C . VAL A 1 74 ? -11.254 -5.293 -0.048 1.00 97.62 74 VAL A C 1
ATOM 567 O O . VAL A 1 74 ? -12.413 -5.648 -0.248 1.00 97.62 74 VAL A O 1
ATOM 570 N N . ASN A 1 75 ? -10.404 -5.044 -1.045 1.00 96.31 75 ASN A N 1
ATOM 571 C CA . ASN A 1 75 ? -10.684 -5.290 -2.461 1.00 96.31 75 ASN A CA 1
ATOM 572 C C . ASN A 1 75 ? -9.605 -6.198 -3.077 1.00 96.31 75 ASN A C 1
ATOM 574 O O . ASN A 1 75 ? -8.604 -6.494 -2.431 1.00 96.31 75 ASN A O 1
ATOM 578 N N . GLY A 1 76 ? -9.766 -6.578 -4.349 1.00 97.00 76 GLY A N 1
ATOM 579 C CA . GLY A 1 76 ? -8.831 -7.480 -5.032 1.00 97.00 76 GLY A CA 1
ATOM 580 C C . GLY A 1 76 ? -7.367 -7.016 -5.044 1.00 97.00 76 GLY A C 1
ATOM 581 O O . GLY A 1 76 ? -6.470 -7.841 -4.888 1.00 97.00 76 GLY A O 1
ATOM 582 N N . ASN A 1 77 ? -7.094 -5.711 -5.173 1.00 97.88 77 ASN A N 1
ATOM 583 C CA . ASN A 1 77 ? -5.728 -5.174 -5.108 1.00 97.88 77 ASN A CA 1
ATOM 584 C C . ASN A 1 77 ? -5.156 -5.261 -3.688 1.00 97.88 77 ASN A C 1
ATOM 586 O O . ASN A 1 77 ? -3.998 -5.647 -3.535 1.00 97.88 77 ASN A O 1
ATOM 590 N N . THR A 1 78 ? -5.955 -4.937 -2.667 1.00 97.31 78 THR A N 1
ATOM 591 C CA . THR A 1 78 ? -5.565 -5.100 -1.259 1.00 97.31 78 THR A CA 1
ATOM 592 C C . THR A 1 78 ? -5.246 -6.563 -0.965 1.00 97.31 78 THR A C 1
ATOM 594 O O . THR A 1 78 ? -4.163 -6.861 -0.465 1.00 97.31 78 THR A O 1
ATOM 597 N N . THR A 1 79 ? -6.129 -7.483 -1.368 1.00 97.25 79 THR A N 1
ATOM 598 C CA . THR A 1 79 ? -5.933 -8.926 -1.192 1.00 97.25 79 THR A CA 1
ATOM 599 C C . THR A 1 79 ? -4.666 -9.421 -1.890 1.00 97.25 79 THR A C 1
ATOM 601 O O . THR A 1 79 ? -3.900 -10.189 -1.319 1.00 97.25 79 THR A O 1
ATOM 604 N N . ALA A 1 80 ? -4.402 -8.963 -3.116 1.00 97.50 80 ALA A N 1
ATOM 605 C CA . ALA A 1 80 ? -3.235 -9.389 -3.888 1.00 97.50 80 ALA A CA 1
ATOM 606 C C . ALA A 1 80 ? -1.896 -8.948 -3.279 1.00 97.50 80 ALA A C 1
ATOM 608 O O . ALA A 1 80 ? -0.870 -9.597 -3.497 1.00 97.50 80 ALA A O 1
ATOM 609 N N . LEU A 1 81 ? -1.883 -7.807 -2.592 1.00 97.69 81 LEU 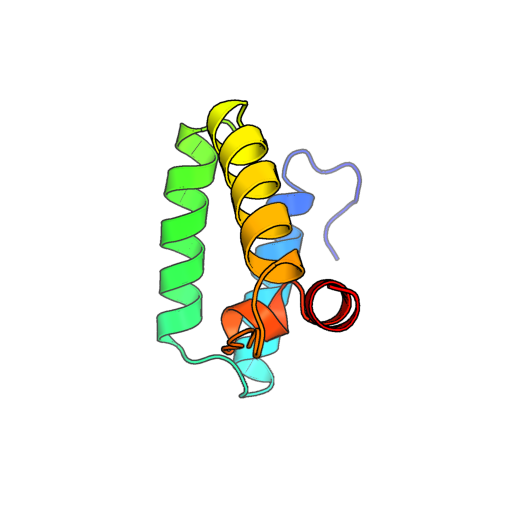A N 1
ATOM 610 C CA . LEU A 1 81 ? -0.646 -7.131 -2.219 1.00 97.69 81 LEU A CA 1
ATOM 611 C C . LEU A 1 81 ? -0.300 -7.275 -0.740 1.00 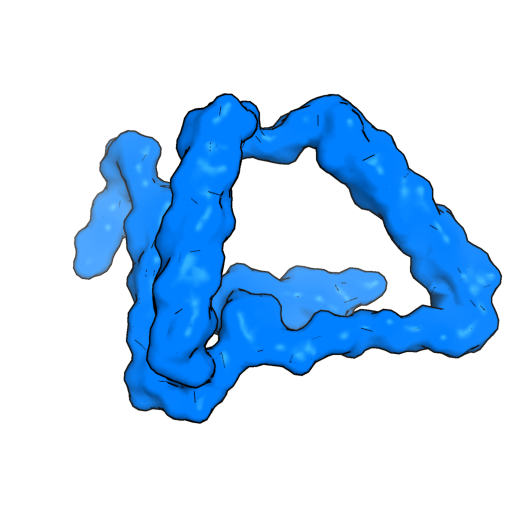97.69 81 LEU A C 1
ATOM 613 O O . LEU A 1 81 ? 0.892 -7.405 -0.454 1.00 97.69 81 LEU A O 1
ATOM 617 N N . ALA A 1 82 ? -1.300 -7.247 0.144 1.00 97.44 82 ALA A N 1
ATOM 618 C CA . ALA A 1 82 ? -1.089 -7.038 1.575 1.00 97.44 82 ALA A CA 1
ATOM 619 C C . ALA A 1 82 ? -2.146 -7.721 2.471 1.00 97.44 82 ALA A C 1
ATOM 621 O O . ALA A 1 82 ? -2.538 -7.166 3.493 1.00 97.44 82 ALA A O 1
ATOM 622 N N . ILE A 1 83 ? -2.702 -8.870 2.063 1.00 97.19 83 ILE A N 1
ATOM 6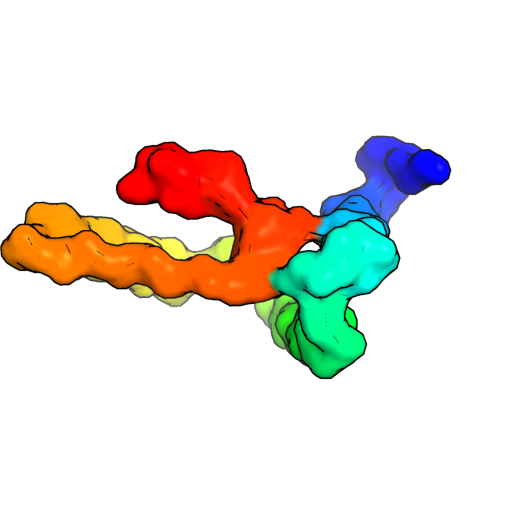23 C CA . ILE A 1 83 ? -3.777 -9.509 2.843 1.00 97.19 83 ILE A CA 1
ATOM 624 C C . ILE A 1 83 ? -3.321 -9.930 4.242 1.00 97.19 83 ILE A C 1
ATOM 626 O O . ILE A 1 83 ? -4.070 -9.737 5.193 1.00 97.19 83 ILE A O 1
ATOM 630 N N . ASP A 1 84 ? -2.101 -10.450 4.371 1.00 97.62 84 ASP A N 1
ATOM 631 C CA . ASP A 1 84 ? -1.567 -10.918 5.651 1.00 97.62 84 ASP A CA 1
ATOM 632 C C . ASP A 1 84 ? -1.397 -9.738 6.620 1.00 97.62 84 ASP A C 1
ATOM 634 O O . ASP A 1 84 ? -1.820 -9.813 7.771 1.00 97.62 84 ASP A O 1
ATOM 638 N N . GLU A 1 85 ? -0.883 -8.608 6.126 1.00 97.44 85 GLU A N 1
ATOM 639 C CA . GLU A 1 85 ? -0.732 -7.377 6.905 1.00 97.44 85 GLU A CA 1
ATOM 640 C C . GLU A 1 85 ? -2.082 -6.749 7.285 1.00 97.44 85 GLU A C 1
ATOM 642 O O . GLU A 1 85 ? -2.196 -6.145 8.345 1.00 97.44 85 GLU A O 1
ATOM 647 N N . ILE A 1 86 ? -3.112 -6.882 6.443 1.00 97.38 86 ILE A N 1
ATOM 648 C CA . ILE A 1 86 ? -4.469 -6.399 6.752 1.00 97.38 86 ILE A CA 1
ATOM 649 C C . ILE A 1 86 ? -5.162 -7.277 7.798 1.00 97.38 86 ILE A C 1
ATOM 651 O O . ILE A 1 86 ? -5.984 -6.767 8.549 1.00 97.38 86 ILE A O 1
ATOM 655 N N . ILE A 1 87 ? -4.861 -8.577 7.842 1.00 97.44 87 ILE A N 1
ATOM 656 C CA . ILE A 1 87 ? -5.372 -9.484 8.882 1.00 97.44 87 ILE A CA 1
ATOM 657 C C . ILE A 1 87 ? -4.703 -9.197 10.234 1.00 97.44 87 ILE A C 1
ATOM 659 O O . ILE A 1 87 ? -5.340 -9.367 11.271 1.00 97.44 87 ILE A O 1
ATOM 663 N N . GLU A 1 88 ? -3.428 -8.801 10.227 1.00 96.94 88 GLU A N 1
ATOM 664 C CA . GLU A 1 88 ? -2.685 -8.438 11.440 1.00 96.94 88 GLU A CA 1
ATOM 665 C C . GLU A 1 88 ? -3.086 -7.062 12.006 1.00 96.94 88 GLU A C 1
ATOM 667 O O . GLU A 1 88 ? -3.004 -6.867 13.220 1.00 96.94 88 GLU A O 1
ATOM 672 N N . LEU A 1 89 ? -3.498 -6.128 11.139 1.00 91.81 89 LEU A N 1
ATOM 673 C CA . LEU A 1 89 ? -3.872 -4.750 11.485 1.00 91.81 89 LEU A CA 1
ATOM 674 C C . LEU A 1 89 ? -5.182 -4.652 12.281 1.00 91.81 89 LEU A C 1
ATOM 676 O O . LEU A 1 89 ? -5.173 -3.897 13.281 1.00 91.81 89 LEU A O 1
#

Foldseek 3Di:
DDDPPDPCRPVVVLLVLQVVLVVVPQADPVNSVVVVVVVVVCVVVVVDQDPVNVVVVVVVVVVQVPDPDDDDDDGSSCCSHPVVVVVVD

Sequence (89 aa):
MIPKTHPRYKSLLLRDKVKNAFKEGYLADSGMIAHGRGETFDYLIGEKTTETAKKACEAAVATILLAENPVLSVNGNTTALAIDEIIEL

pLDDT: mean 97.09, std 2.09, range [82.12, 98.75]